Protein AF-A0A833S3T1-F1 (afdb_monomer_lite)

Structure (mmCIF, N/CA/C/O backbone):
data_AF-A0A833S3T1-F1
#
_ent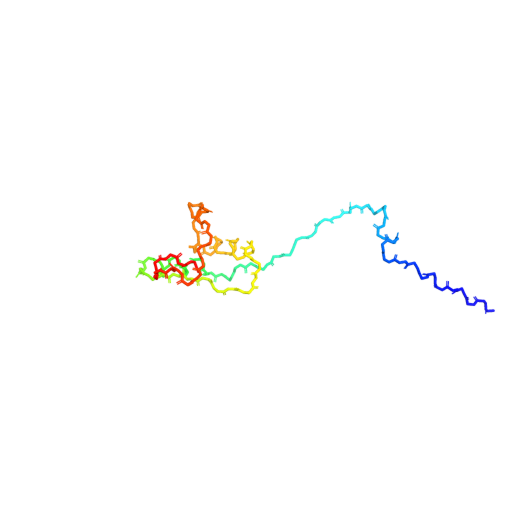ry.id   AF-A0A833S3T1-F1
#
loop_
_atom_site.group_PDB
_atom_site.id
_atom_site.type_symbol
_atom_site.label_atom_id
_atom_site.label_alt_id
_atom_site.label_comp_id
_atom_site.label_asym_id
_atom_site.label_entity_id
_atom_site.label_seq_id
_atom_site.pdbx_PDB_ins_code
_atom_site.Cartn_x
_atom_site.Cartn_y
_atom_site.Cartn_z
_atom_site.occupancy
_atom_site.B_iso_or_equiv
_atom_site.auth_seq_id
_atom_site.auth_comp_id
_atom_site.auth_asym_id
_atom_site.auth_atom_id
_atom_site.pdbx_PDB_model_num
ATOM 1 N N . MET A 1 1 ? 47.471 0.699 -34.213 1.00 45.62 1 MET A N 1
ATOM 2 C CA . MET A 1 1 ? 46.449 0.981 -33.186 1.00 45.62 1 MET A CA 1
ATOM 3 C C . MET A 1 1 ? 45.263 1.618 -33.892 1.00 45.62 1 MET A C 1
ATOM 5 O O . MET A 1 1 ? 45.192 2.834 -33.981 1.00 45.62 1 MET A O 1
ATOM 9 N N . THR A 1 2 ? 44.408 0.812 -34.517 1.00 46.84 2 THR A N 1
ATOM 10 C CA . THR A 1 2 ? 43.147 1.294 -35.091 1.00 46.84 2 THR A CA 1
ATOM 11 C C . THR A 1 2 ? 42.132 1.274 -33.962 1.00 46.84 2 THR A C 1
ATOM 13 O O . THR A 1 2 ? 41.765 0.201 -33.496 1.00 46.84 2 THR A O 1
ATOM 16 N N . GLY A 1 3 ? 41.779 2.452 -33.448 1.00 53.47 3 GLY A N 1
ATOM 17 C CA . GLY A 1 3 ? 40.653 2.576 -32.532 1.00 53.47 3 GLY A CA 1
ATOM 18 C C . GLY A 1 3 ? 39.394 2.188 -33.292 1.00 53.47 3 GLY A C 1
ATOM 19 O O . GLY A 1 3 ? 38.997 2.904 -34.208 1.00 53.47 3 GLY A O 1
ATOM 20 N N . GLU A 1 4 ? 38.826 1.028 -32.970 1.00 56.78 4 GLU A N 1
ATOM 21 C CA . GLU A 1 4 ? 37.490 0.673 -33.430 1.00 56.78 4 GLU A CA 1
ATOM 22 C C . GLU A 1 4 ? 36.513 1.699 -32.864 1.00 56.78 4 GLU A C 1
ATOM 24 O O . GLU A 1 4 ? 36.471 1.957 -31.658 1.00 56.78 4 GLU A O 1
ATOM 29 N N . ALA A 1 5 ? 35.788 2.346 -33.773 1.00 59.78 5 ALA A N 1
ATOM 30 C CA . ALA A 1 5 ? 34.712 3.249 -33.431 1.00 59.78 5 ALA A CA 1
ATOM 31 C C . ALA A 1 5 ? 33.673 2.457 -32.637 1.00 59.78 5 ALA A C 1
ATOM 33 O O . ALA A 1 5 ? 33.166 1.441 -33.109 1.00 59.78 5 ALA A O 1
ATOM 34 N N . VAL A 1 6 ? 33.391 2.913 -31.419 1.00 64.62 6 VAL A N 1
ATOM 35 C CA . VAL A 1 6 ? 32.286 2.392 -30.620 1.00 64.62 6 VAL A CA 1
ATOM 36 C C . VAL A 1 6 ? 31.014 2.705 -31.400 1.00 64.62 6 VAL A C 1
ATOM 38 O O . VAL A 1 6 ? 30.682 3.876 -31.590 1.00 64.62 6 VAL A O 1
ATOM 41 N N . ASP A 1 7 ? 30.373 1.662 -31.921 1.00 64.94 7 ASP A N 1
ATOM 42 C CA . ASP A 1 7 ? 29.145 1.762 -32.700 1.00 64.94 7 ASP A CA 1
ATOM 43 C C . ASP A 1 7 ? 28.069 2.437 -31.845 1.00 64.94 7 ASP A C 1
ATOM 45 O O . ASP A 1 7 ? 27.666 1.929 -30.795 1.00 64.94 7 ASP A O 1
ATOM 49 N N . SER A 1 8 ? 27.655 3.635 -32.253 1.00 69.00 8 SER A N 1
ATOM 50 C CA . SER A 1 8 ? 26.639 4.426 -31.567 1.00 69.00 8 SER A CA 1
ATOM 51 C C . SER A 1 8 ? 25.251 3.905 -31.938 1.00 69.00 8 SER A C 1
ATOM 53 O O . SER A 1 8 ? 24.455 4.614 -32.557 1.00 69.00 8 SER A O 1
ATOM 55 N N . ALA A 1 9 ? 24.979 2.641 -31.620 1.00 78.62 9 ALA A N 1
ATOM 56 C CA . ALA A 1 9 ? 23.658 2.062 -31.794 1.00 78.62 9 ALA A CA 1
ATOM 57 C C . ALA A 1 9 ? 22.668 2.738 -30.832 1.00 78.62 9 ALA A C 1
ATOM 59 O O . ALA A 1 9 ? 22.989 3.006 -29.670 1.00 78.62 9 ALA A O 1
ATOM 60 N N . SER A 1 10 ? 21.462 3.032 -31.320 1.00 85.81 10 SER A N 1
ATOM 61 C CA . SER A 1 10 ? 20.419 3.646 -30.499 1.00 85.81 10 SER A CA 1
ATOM 62 C C . SER A 1 10 ? 19.824 2.620 -29.515 1.00 85.81 10 SER A C 1
ATOM 64 O O . SER A 1 10 ? 19.782 1.427 -29.845 1.00 85.81 10 SER A O 1
ATOM 66 N N . PRO A 1 11 ? 19.344 3.039 -28.326 1.00 86.50 11 PRO A N 1
ATOM 67 C CA . PRO A 1 11 ? 18.741 2.133 -27.341 1.00 86.50 11 PRO A CA 1
ATOM 68 C C . PRO A 1 11 ? 17.634 1.248 -27.929 1.00 86.50 11 PRO A C 1
ATOM 70 O O . PRO A 1 11 ? 17.586 0.048 -27.676 1.00 86.50 11 PRO A O 1
ATOM 73 N N . GLU A 1 12 ? 16.819 1.803 -28.826 1.00 89.62 12 GLU A N 1
ATOM 74 C CA . GLU A 1 12 ? 15.691 1.114 -29.460 1.00 89.62 12 GLU A CA 1
ATOM 75 C C . GLU A 1 12 ? 16.133 -0.035 -30.376 1.00 89.62 12 GLU A C 1
ATOM 77 O O . GLU A 1 12 ? 15.365 -0.963 -30.632 1.00 89.62 12 GLU A O 1
ATOM 82 N N . THR A 1 13 ? 17.362 0.026 -30.897 1.00 89.94 13 THR A N 1
ATOM 83 C CA . THR A 1 13 ? 17.944 -1.047 -31.714 1.00 89.94 13 THR A CA 1
ATOM 84 C C . THR A 1 13 ? 18.471 -2.177 -30.828 1.00 89.94 13 THR A C 1
ATOM 86 O O . THR A 1 13 ? 18.331 -3.348 -31.177 1.00 89.94 13 THR A O 1
ATOM 89 N N . LEU A 1 14 ? 19.039 -1.841 -29.664 1.00 89.81 14 LEU A N 1
ATOM 90 C CA . LEU A 1 14 ? 19.594 -2.807 -28.709 1.00 89.81 14 LEU A CA 1
ATOM 91 C C . LEU A 1 14 ? 18.513 -3.583 -27.941 1.00 89.81 14 LEU A C 1
ATOM 93 O O . LEU A 1 14 ? 18.750 -4.713 -27.523 1.00 89.81 14 LEU A O 1
ATOM 97 N N . GLU A 1 15 ? 17.326 -3.004 -27.772 1.00 92.25 15 GLU A N 1
ATOM 98 C CA . GLU A 1 15 ? 16.209 -3.599 -27.023 1.00 92.25 15 GLU A CA 1
ATOM 99 C C . GLU A 1 15 ? 15.360 -4.601 -27.843 1.00 92.25 15 GLU A C 1
ATOM 101 O O . GLU A 1 15 ? 14.327 -5.086 -27.377 1.00 92.25 15 GLU A O 1
ATOM 106 N N . GLN A 1 16 ? 15.779 -4.954 -29.065 1.00 92.38 16 GLN A N 1
ATOM 107 C CA . GLN A 1 16 ? 15.070 -5.905 -29.932 1.00 92.38 16 GLN A CA 1
ATOM 108 C C . GLN A 1 16 ? 15.471 -7.365 -29.660 1.00 92.38 16 GLN A C 1
ATOM 110 O O . GLN A 1 16 ? 16.593 -7.659 -29.266 1.00 92.38 16 GLN A O 1
ATOM 115 N N . GLN A 1 17 ? 14.555 -8.305 -29.933 1.00 94.00 17 GLN A N 1
ATOM 116 C CA . GLN A 1 17 ? 14.793 -9.763 -29.862 1.00 94.00 17 GLN A CA 1
ATOM 117 C C . GLN A 1 17 ? 15.282 -10.279 -28.490 1.00 94.00 17 GLN A C 1
ATOM 119 O O . GLN A 1 17 ? 15.961 -11.303 -28.404 1.00 94.00 17 GLN A O 1
ATOM 124 N N . LEU A 1 18 ? 14.910 -9.597 -27.404 1.00 94.44 18 LEU A N 1
ATOM 125 C CA . LEU A 1 18 ? 15.231 -10.023 -26.043 1.00 94.44 18 LEU A CA 1
ATOM 126 C C . LEU A 1 18 ? 14.448 -11.285 -25.642 1.00 94.44 18 LEU A C 1
ATOM 128 O O . LEU A 1 18 ? 13.289 -11.471 -26.017 1.00 94.44 18 LEU A O 1
ATOM 132 N N . VAL A 1 19 ? 15.067 -12.129 -24.813 1.00 95.56 19 V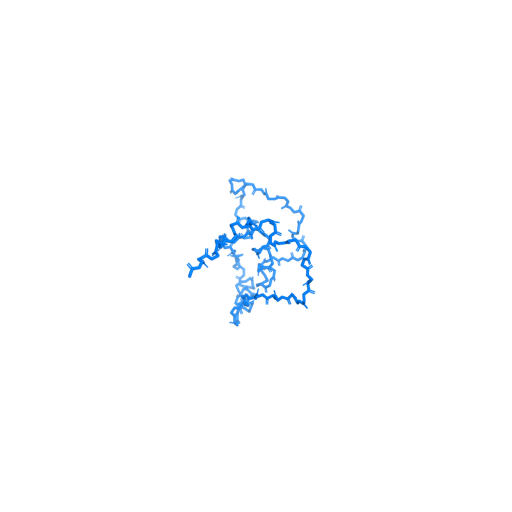AL A N 1
ATOM 133 C CA . VAL A 1 19 ? 14.419 -13.285 -24.176 1.00 95.56 19 VAL A CA 1
ATOM 134 C C . VAL A 1 19 ? 14.160 -12.950 -22.711 1.00 95.56 19 VAL A C 1
ATOM 136 O O . VAL A 1 19 ? 15.090 -12.646 -21.966 1.00 95.56 19 VAL A O 1
ATOM 139 N N . CYS A 1 20 ? 12.898 -13.013 -22.281 1.00 96.00 20 CYS A N 1
ATOM 140 C CA . CYS A 1 20 ? 12.549 -12.811 -20.877 1.00 96.00 20 CYS A CA 1
ATOM 141 C C . CYS A 1 20 ? 13.059 -13.990 -20.038 1.00 96.00 20 CYS A C 1
ATOM 143 O O . CYS A 1 20 ? 12.617 -15.123 -20.225 1.00 96.00 20 CYS A O 1
ATOM 145 N N . LEU A 1 21 ? 13.994 -13.723 -19.124 1.00 97.25 21 LEU A N 1
ATOM 146 C CA . LEU A 1 21 ? 14.560 -14.744 -18.239 1.00 97.25 21 LEU A CA 1
ATOM 147 C C . LEU A 1 21 ? 13.806 -14.837 -16.909 1.00 97.25 21 LEU A C 1
ATOM 149 O O . LEU A 1 21 ? 13.546 -15.935 -16.424 1.00 97.25 21 LEU A O 1
ATOM 153 N N . ALA A 1 22 ? 13.475 -13.690 -16.309 1.00 96.69 22 ALA A N 1
ATOM 154 C CA . ALA A 1 22 ? 12.837 -13.618 -15.000 1.00 96.69 22 ALA A CA 1
ATOM 155 C C . ALA A 1 22 ? 12.055 -12.311 -14.815 1.00 96.69 22 ALA A C 1
ATOM 157 O O . ALA A 1 22 ? 12.382 -11.286 -15.412 1.00 96.69 22 ALA A O 1
ATOM 158 N N . LEU A 1 23 ? 11.062 -12.356 -13.924 1.00 96.75 23 LEU A N 1
ATOM 159 C CA . LEU A 1 23 ? 10.360 -11.191 -13.395 1.00 96.75 23 LEU A CA 1
ATOM 160 C C . LEU A 1 23 ? 10.688 -11.064 -11.906 1.00 96.75 23 LEU A C 1
ATOM 162 O O . LEU A 1 23 ? 10.639 -12.051 -11.173 1.00 96.75 23 LEU A O 1
ATOM 166 N N . VAL A 1 24 ? 10.992 -9.850 -11.458 1.00 96.38 24 VAL A N 1
ATOM 167 C CA . VAL A 1 24 ? 11.220 -9.541 -10.044 1.00 96.38 24 VAL A CA 1
ATOM 168 C C . VAL A 1 24 ? 10.228 -8.466 -9.626 1.00 96.38 24 VAL A C 1
ATOM 170 O O . VAL A 1 24 ? 10.029 -7.493 -10.349 1.00 96.38 24 VAL A O 1
ATOM 173 N N . ALA A 1 25 ? 9.612 -8.643 -8.459 1.00 92.31 25 ALA A N 1
ATOM 174 C CA . ALA A 1 25 ? 8.730 -7.659 -7.849 1.00 92.31 25 ALA A CA 1
ATOM 175 C C . ALA A 1 25 ? 9.377 -7.111 -6.576 1.00 92.31 25 ALA A C 1
ATOM 177 O O . ALA A 1 25 ? 9.950 -7.863 -5.787 1.00 92.31 25 ALA A O 1
ATOM 178 N N . ILE A 1 26 ? 9.272 -5.800 -6.384 1.00 92.06 26 ILE A N 1
ATOM 179 C CA . ILE A 1 26 ? 9.724 -5.108 -5.179 1.00 92.06 26 ILE A CA 1
ATOM 180 C C . ILE A 1 26 ? 8.477 -4.583 -4.478 1.00 92.06 26 ILE A C 1
ATOM 182 O O . ILE A 1 26 ? 7.617 -3.981 -5.120 1.00 92.06 26 ILE A O 1
ATOM 186 N N . ALA A 1 27 ? 8.381 -4.834 -3.177 1.00 87.12 27 ALA A N 1
ATOM 187 C CA . ALA A 1 27 ? 7.271 -4.396 -2.346 1.00 87.12 27 ALA A CA 1
ATOM 188 C C . ALA A 1 27 ? 7.791 -3.561 -1.172 1.00 87.12 27 ALA A C 1
ATOM 190 O O . ALA A 1 27 ? 8.850 -3.865 -0.620 1.00 87.12 27 ALA A O 1
ATOM 191 N N . ASP A 1 28 ? 7.018 -2.547 -0.789 1.00 87.25 28 ASP A N 1
ATOM 192 C CA . ASP A 1 28 ? 7.165 -1.826 0.476 1.00 87.25 28 ASP A CA 1
ATOM 193 C C . ASP A 1 28 ? 6.024 -2.271 1.407 1.00 87.25 28 ASP A C 1
ATOM 195 O O . ASP A 1 28 ? 4.888 -1.822 1.233 1.00 87.25 28 ASP A O 1
ATOM 199 N N . PRO A 1 29 ? 6.261 -3.243 2.306 1.00 90.94 29 PRO A N 1
ATOM 200 C CA . PRO A 1 29 ? 5.202 -3.804 3.131 1.00 90.94 29 PRO A CA 1
ATOM 201 C C . PRO A 1 29 ? 4.746 -2.809 4.199 1.00 90.94 29 PRO A C 1
ATOM 203 O O . PRO A 1 29 ? 5.525 -1.998 4.706 1.00 90.94 29 PRO A O 1
ATOM 206 N N . LEU A 1 30 ? 3.491 -2.934 4.631 1.00 93.06 30 LEU A N 1
ATOM 207 C CA . LEU A 1 30 ? 3.000 -2.143 5.753 1.00 93.06 30 LEU A CA 1
ATOM 208 C C . LEU A 1 30 ? 3.842 -2.355 7.014 1.00 93.06 30 LEU A C 1
ATOM 210 O O . LEU A 1 30 ? 4.295 -3.459 7.330 1.00 93.06 30 LEU A O 1
ATOM 214 N N . ARG A 1 31 ? 3.980 -1.284 7.803 1.00 95.50 31 ARG A N 1
ATOM 215 C CA . ARG A 1 31 ? 4.600 -1.391 9.125 1.00 95.50 31 ARG A CA 1
ATOM 216 C C . ARG A 1 31 ? 3.770 -2.336 10.004 1.00 95.50 31 ARG A C 1
ATOM 218 O O . ARG A 1 31 ? 2.540 -2.203 10.023 1.00 95.50 31 ARG A O 1
ATOM 225 N N . PRO A 1 32 ? 4.406 -3.230 10.781 1.00 96.12 32 PRO A N 1
ATOM 226 C CA . PRO A 1 32 ? 3.698 -4.066 11.746 1.00 96.12 32 PRO A CA 1
ATOM 227 C C . PRO A 1 32 ? 2.822 -3.217 12.676 1.00 96.12 32 PRO A C 1
ATOM 229 O O . PRO A 1 32 ? 3.269 -2.174 13.154 1.00 96.12 32 PRO A O 1
ATOM 232 N N . GLY A 1 33 ? 1.580 -3.639 12.922 1.00 95.50 33 GLY A N 1
ATOM 233 C CA . GLY A 1 33 ? 0.637 -2.899 13.767 1.00 95.50 33 GLY A CA 1
ATOM 234 C C . GLY A 1 33 ? -0.227 -1.866 13.032 1.00 95.50 33 GLY A C 1
ATOM 235 O O . GLY A 1 33 ? -1.149 -1.317 13.634 1.00 95.50 33 GLY A O 1
ATOM 236 N N . THR A 1 34 ? 0.050 -1.566 11.753 1.00 95.88 34 THR A N 1
ATOM 237 C CA . THR A 1 34 ? -0.685 -0.520 11.013 1.00 95.88 34 THR A CA 1
ATOM 238 C C . THR A 1 34 ? -2.171 -0.851 10.905 1.00 95.88 34 THR A C 1
ATOM 240 O O . THR A 1 34 ? -3.013 -0.017 11.233 1.00 95.88 34 THR A O 1
ATOM 243 N N . ARG A 1 35 ? -2.509 -2.079 10.498 1.00 94.88 35 ARG A N 1
ATOM 244 C CA . ARG A 1 35 ? -3.904 -2.511 10.340 1.00 94.88 35 ARG A CA 1
ATOM 245 C C . ARG A 1 35 ? -4.641 -2.529 11.681 1.00 94.88 35 ARG A C 1
ATOM 247 O O . ARG A 1 35 ? -5.794 -2.117 11.763 1.00 94.88 35 ARG A O 1
ATOM 254 N N . GLU A 1 36 ? -3.978 -2.970 12.744 1.00 97.12 36 GLU A N 1
ATOM 255 C CA . GLU A 1 36 ? -4.535 -3.009 14.095 1.00 97.12 36 GLU A CA 1
ATOM 256 C C . GLU A 1 36 ? -4.825 -1.601 14.627 1.00 97.12 36 GLU A C 1
ATOM 258 O O . GLU A 1 36 ? -5.865 -1.377 15.253 1.00 97.12 36 GLU A O 1
ATOM 263 N N . ALA A 1 37 ? -3.936 -0.644 14.352 1.00 96.62 37 ALA A N 1
ATOM 264 C CA . ALA A 1 37 ? -4.131 0.757 14.703 1.00 96.62 37 ALA A CA 1
ATOM 265 C C . ALA A 1 37 ? -5.324 1.363 13.948 1.00 96.62 37 ALA A C 1
ATOM 267 O O . ALA A 1 37 ? -6.202 1.951 14.581 1.00 96.62 37 ALA A O 1
ATOM 268 N N . VAL A 1 38 ? -5.409 1.148 12.628 1.00 96.19 38 VAL A N 1
ATOM 269 C CA . VAL A 1 38 ? -6.546 1.597 11.802 1.00 96.19 38 VAL A CA 1
ATOM 270 C C . VAL A 1 38 ? -7.861 1.029 12.338 1.00 96.19 38 VAL A C 1
ATOM 272 O O . VAL A 1 38 ? -8.793 1.787 12.609 1.00 96.19 38 VAL A O 1
ATOM 275 N N . ALA A 1 39 ? -7.916 -0.281 12.593 1.00 95.88 39 ALA A N 1
ATOM 276 C CA . ALA A 1 39 ? -9.106 -0.936 13.129 1.00 95.88 39 ALA A CA 1
ATOM 277 C C . ALA A 1 39 ? -9.491 -0.410 14.523 1.00 95.88 39 ALA A C 1
ATOM 279 O O . ALA A 1 39 ? -10.674 -0.289 14.842 1.00 95.88 39 ALA A O 1
ATOM 280 N N . SER A 1 40 ? -8.509 -0.091 15.370 1.00 97.81 40 SER A N 1
ATOM 281 C CA . SER A 1 40 ? -8.754 0.480 16.700 1.00 97.81 40 SER A CA 1
ATOM 282 C C . SER A 1 40 ? -9.343 1.888 16.608 1.00 97.81 40 SER A C 1
ATOM 284 O O . SER A 1 40 ? -10.306 2.193 17.310 1.00 97.81 40 SER A O 1
ATOM 286 N N . CYS A 1 41 ? -8.821 2.724 15.705 1.00 96.88 41 CYS A N 1
ATOM 287 C CA . CYS A 1 41 ? -9.371 4.048 15.419 1.00 96.88 41 CYS A CA 1
ATOM 288 C C . CYS A 1 41 ? -10.816 3.960 14.913 1.00 96.88 41 CYS A C 1
ATOM 290 O O . CYS A 1 41 ? -11.695 4.628 15.454 1.00 96.88 41 CYS A O 1
ATOM 292 N N . GLN A 1 42 ? -11.083 3.084 13.944 1.00 93.81 42 GLN A N 1
ATOM 293 C CA . GLN A 1 42 ? -12.429 2.884 13.400 1.00 93.81 42 GLN A CA 1
ATOM 294 C C . GLN A 1 42 ? -13.419 2.395 14.469 1.00 93.81 42 GLN A C 1
ATOM 296 O O . GLN A 1 42 ? -14.518 2.934 14.576 1.00 93.81 42 GLN A O 1
ATOM 301 N N . LYS A 1 43 ? -13.026 1.440 15.330 1.00 96.50 43 LYS A N 1
ATOM 302 C CA . LYS A 1 43 ? -13.850 0.976 16.470 1.00 96.50 43 LYS A CA 1
ATOM 303 C C . LYS A 1 43 ? -14.161 2.084 17.477 1.00 96.50 43 LYS A C 1
ATOM 305 O O . LYS A 1 43 ? -15.205 2.044 18.119 1.00 96.50 43 LYS A O 1
ATOM 310 N N . ALA A 1 44 ? -13.268 3.060 17.612 1.00 97.56 44 ALA A N 1
ATOM 311 C CA . ALA A 1 44 ? -13.478 4.243 18.438 1.00 97.56 44 ALA A CA 1
ATOM 312 C C . ALA A 1 44 ? -14.345 5.321 17.754 1.00 97.56 44 ALA A C 1
ATOM 314 O O . ALA A 1 44 ? -14.561 6.381 18.337 1.00 97.56 44 ALA A O 1
ATOM 315 N N . GLY A 1 45 ? -14.832 5.082 16.530 1.00 94.56 45 GLY A N 1
ATOM 316 C CA . GLY A 1 45 ? -15.601 6.052 15.747 1.00 94.56 45 GLY A CA 1
ATOM 317 C C . GLY A 1 45 ? -14.744 7.136 15.084 1.00 94.56 45 GLY A C 1
ATOM 318 O O . GLY A 1 45 ? -15.277 8.156 14.649 1.00 94.56 45 GLY A O 1
ATOM 319 N N . ILE A 1 46 ? -13.422 6.948 15.009 1.00 93.62 46 ILE A N 1
ATOM 320 C CA . ILE A 1 46 ? -12.500 7.877 14.349 1.00 93.62 46 ILE A CA 1
ATOM 321 C C . ILE A 1 46 ? -12.425 7.525 12.866 1.00 93.62 46 ILE A C 1
ATOM 323 O O . ILE A 1 46 ? -12.111 6.392 12.497 1.00 93.62 46 ILE A O 1
ATOM 327 N N . VAL A 1 47 ? -12.650 8.519 12.008 1.00 89.94 47 VAL A N 1
ATOM 328 C CA . VAL A 1 47 ? -12.513 8.342 10.562 1.00 89.94 47 VAL A CA 1
ATOM 329 C C . VAL A 1 47 ? -11.043 8.445 10.161 1.00 89.94 47 VAL A C 1
ATOM 331 O O . VAL A 1 47 ? -10.418 9.494 10.325 1.00 89.94 47 VAL A O 1
ATOM 334 N N . VAL A 1 48 ? -10.500 7.355 9.625 1.00 92.19 48 VAL A N 1
ATOM 335 C CA . VAL A 1 48 ? -9.112 7.258 9.156 1.00 92.19 48 VAL A CA 1
ATOM 336 C C . VAL A 1 48 ? -9.045 7.605 7.673 1.00 92.19 48 VAL A C 1
ATOM 338 O O . VAL A 1 48 ? -9.873 7.126 6.904 1.00 92.19 48 VAL A O 1
ATOM 341 N N . ARG A 1 49 ? -8.056 8.420 7.286 1.00 90.62 49 ARG A N 1
ATOM 342 C CA . ARG A 1 49 ? -7.823 8.851 5.902 1.00 90.62 49 ARG A CA 1
ATOM 343 C C . ARG A 1 49 ? -6.369 8.691 5.475 1.00 90.62 49 ARG A C 1
ATOM 345 O O . ARG A 1 49 ? -5.468 8.933 6.277 1.00 90.62 49 ARG A O 1
ATOM 352 N N . MET A 1 50 ? -6.147 8.314 4.220 1.00 91.06 50 MET A N 1
ATOM 353 C CA . MET A 1 50 ? -4.838 8.178 3.590 1.00 91.06 50 MET A CA 1
ATOM 354 C C . MET A 1 50 ? -4.531 9.392 2.713 1.00 91.06 50 MET A C 1
ATOM 356 O O . MET A 1 50 ? -5.239 9.694 1.758 1.00 91.06 50 MET A O 1
ATOM 360 N N . VAL A 1 51 ? -3.400 10.039 2.987 1.00 90.38 51 VAL A N 1
ATOM 361 C CA . VAL A 1 51 ? -2.826 11.073 2.121 1.00 90.38 51 VAL A CA 1
ATOM 362 C C . VAL A 1 51 ? -1.497 10.547 1.596 1.00 90.38 51 VAL A C 1
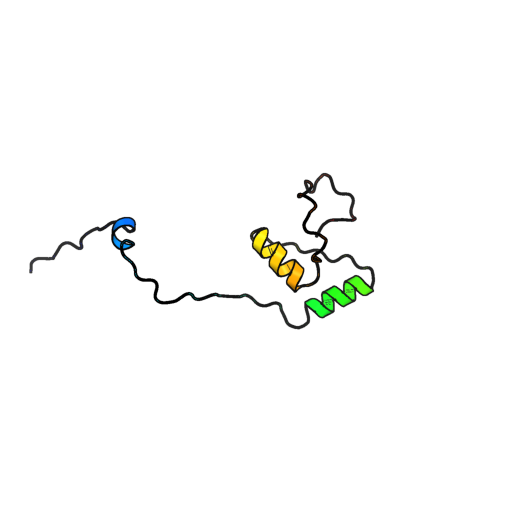ATOM 364 O O . VAL A 1 51 ? -0.572 10.327 2.375 1.00 90.38 51 VAL A O 1
ATOM 367 N N . THR A 1 52 ? -1.403 10.326 0.286 1.00 88.62 52 THR A N 1
ATOM 368 C CA . THR A 1 52 ? -0.172 9.883 -0.386 1.00 88.62 52 THR A CA 1
ATOM 369 C C . THR A 1 52 ? 0.045 10.652 -1.691 1.00 88.62 52 THR A C 1
ATOM 371 O O . THR A 1 52 ? -0.906 11.162 -2.285 1.00 88.62 52 THR A O 1
ATOM 374 N N . GLY A 1 53 ? 1.308 10.750 -2.112 1.00 92.00 53 GLY A N 1
ATOM 375 C CA . GLY A 1 53 ? 1.716 11.251 -3.427 1.00 92.00 53 GLY A CA 1
ATOM 376 C C . GLY A 1 53 ? 1.848 10.154 -4.491 1.00 92.00 53 GLY A C 1
ATOM 377 O O . GLY A 1 53 ? 2.218 10.461 -5.622 1.00 92.00 53 GLY A O 1
ATOM 378 N N . ASP A 1 54 ? 1.573 8.896 -4.138 1.00 91.62 54 ASP A N 1
ATOM 379 C CA . ASP A 1 54 ? 1.636 7.769 -5.068 1.00 91.62 54 ASP A CA 1
ATOM 380 C C . ASP A 1 54 ? 0.498 7.782 -6.094 1.00 91.62 54 ASP A C 1
ATOM 382 O O . ASP A 1 54 ? -0.504 8.492 -5.973 1.00 91.62 54 ASP A O 1
ATOM 386 N N . SER A 1 55 ? 0.632 6.933 -7.117 1.00 90.88 55 SER A N 1
ATOM 387 C CA . SER A 1 55 ? -0.437 6.721 -8.090 1.00 90.88 55 SER A CA 1
ATOM 388 C C . SER A 1 55 ? -1.730 6.264 -7.403 1.00 90.88 55 SER A C 1
ATOM 390 O O . SER A 1 55 ? -1.707 5.522 -6.419 1.00 90.88 55 SER A O 1
ATOM 392 N N . ALA A 1 56 ? -2.882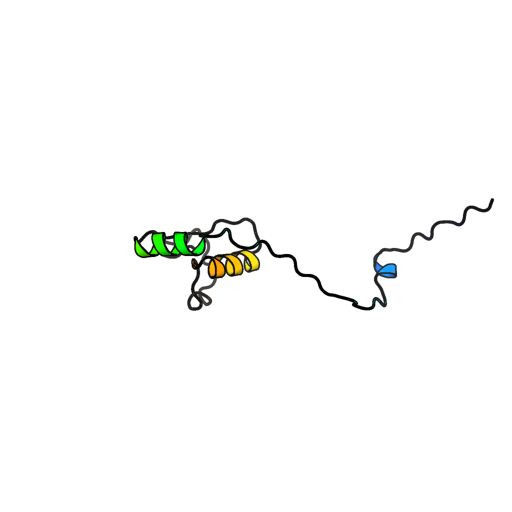 6.634 -7.968 1.00 87.25 56 ALA A N 1
ATOM 393 C CA . ALA A 1 56 ? -4.181 6.246 -7.416 1.00 87.25 56 ALA A CA 1
ATOM 394 C C . ALA A 1 56 ? -4.363 4.717 -7.322 1.00 87.25 56 ALA A C 1
ATOM 396 O O . ALA A 1 56 ? -5.073 4.232 -6.443 1.00 87.25 56 ALA A O 1
ATOM 397 N N . LEU A 1 57 ? -3.720 3.953 -8.214 1.00 88.25 57 LEU A N 1
ATOM 398 C CA . LEU A 1 57 ? -3.721 2.491 -8.167 1.00 88.25 57 LEU A CA 1
ATOM 399 C C . LEU A 1 57 ? -2.984 1.985 -6.919 1.00 88.25 57 LEU A C 1
ATOM 401 O O . LEU A 1 57 ? -3.529 1.176 -6.170 1.00 88.25 57 LEU A O 1
ATOM 405 N N . THR A 1 58 ? -1.783 2.511 -6.677 1.00 90.31 58 THR A N 1
ATOM 406 C CA . THR A 1 58 ? -0.966 2.185 -5.503 1.00 90.31 58 THR A CA 1
ATOM 407 C C . THR A 1 58 ? -1.688 2.579 -4.217 1.00 90.31 58 THR A C 1
ATOM 409 O O . THR A 1 58 ? -1.840 1.751 -3.324 1.00 90.31 58 THR A O 1
ATOM 412 N N . ALA A 1 59 ? -2.221 3.802 -4.155 1.00 90.62 59 ALA A N 1
ATOM 413 C CA . ALA A 1 59 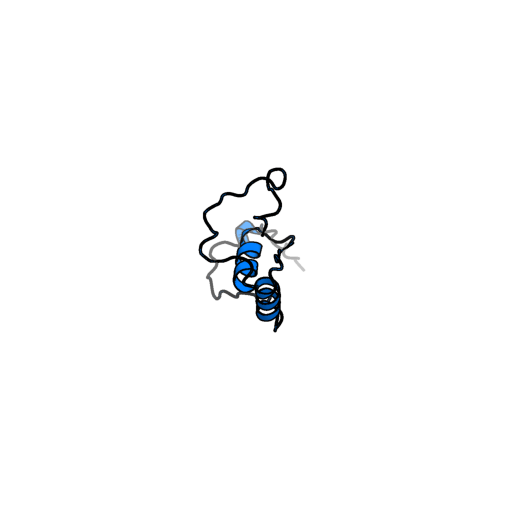? -2.950 4.308 -2.996 1.00 90.62 59 ALA A CA 1
ATOM 414 C C . ALA A 1 59 ? -4.137 3.407 -2.623 1.00 90.62 59 ALA A C 1
ATOM 416 O O . ALA A 1 59 ? -4.294 3.048 -1.460 1.00 90.62 59 ALA A O 1
ATOM 417 N N . ARG A 1 60 ? -4.937 2.970 -3.607 1.00 88.69 60 ARG A N 1
ATOM 418 C CA . ARG A 1 60 ? -6.055 2.041 -3.365 1.00 88.69 60 ARG A CA 1
ATOM 419 C C . ARG A 1 60 ? -5.586 0.690 -2.837 1.00 88.69 60 ARG A C 1
ATOM 421 O O . ARG A 1 60 ? -6.194 0.169 -1.905 1.00 88.69 60 ARG A O 1
ATOM 428 N N . SER A 1 61 ? -4.514 0.140 -3.407 1.00 90.62 61 SER A N 1
ATOM 429 C CA . SER A 1 61 ? -3.945 -1.131 -2.949 1.00 90.62 61 SER A CA 1
ATOM 430 C C . SER A 1 61 ? -3.512 -1.046 -1.483 1.00 90.62 61 SER A C 1
ATOM 432 O O . SER A 1 61 ? -3.927 -1.870 -0.670 1.00 90.62 61 SER A O 1
ATOM 434 N N . ILE A 1 62 ? -2.751 -0.006 -1.126 1.00 92.38 62 ILE A N 1
ATOM 435 C CA . ILE A 1 62 ? -2.258 0.193 0.244 1.00 92.38 62 ILE A CA 1
ATOM 436 C C . ILE A 1 62 ? -3.424 0.503 1.194 1.00 92.38 62 ILE A C 1
ATOM 438 O O . ILE A 1 62 ? -3.471 -0.018 2.304 1.00 92.38 62 ILE A O 1
ATOM 442 N N . ALA A 1 63 ? -4.409 1.304 0.776 1.00 92.94 63 ALA A N 1
ATOM 443 C CA . ALA A 1 63 ? -5.565 1.636 1.607 1.00 92.94 63 ALA A CA 1
ATOM 444 C C . ALA A 1 63 ? -6.410 0.400 1.957 1.00 92.94 63 ALA A C 1
ATOM 446 O O . ALA A 1 63 ? -6.881 0.297 3.091 1.00 92.94 63 ALA A O 1
ATOM 447 N N . ARG A 1 64 ? -6.550 -0.564 1.038 1.00 91.06 64 ARG A N 1
ATOM 448 C CA . ARG A 1 64 ? -7.175 -1.870 1.324 1.00 91.06 64 ARG A CA 1
ATOM 449 C C . ARG A 1 64 ? -6.338 -2.698 2.278 1.00 91.06 64 ARG A C 1
ATOM 451 O O . ARG A 1 64 ? -6.858 -3.254 3.240 1.00 91.06 64 ARG A O 1
ATOM 458 N N . GLU A 1 65 ? -5.030 -2.745 2.053 1.00 92.31 65 GLU A N 1
ATOM 459 C CA . GLU A 1 65 ? -4.129 -3.489 2.925 1.00 92.31 65 GLU A CA 1
ATOM 460 C C . GLU A 1 65 ? -4.153 -2.939 4.366 1.00 92.31 65 GLU A C 1
ATOM 462 O O . GLU A 1 65 ? -4.193 -3.716 5.324 1.00 92.31 65 GLU A O 1
ATOM 467 N N . CYS A 1 66 ? -4.239 -1.614 4.525 1.00 93.19 66 CYS A N 1
ATOM 468 C CA . CYS A 1 66 ? -4.408 -0.926 5.807 1.00 93.19 66 CYS A CA 1
ATOM 469 C C . CYS A 1 66 ? -5.787 -1.144 6.452 1.00 93.19 66 CYS A C 1
ATOM 471 O O . CYS A 1 66 ? -5.923 -0.916 7.653 1.00 93.19 66 CYS A O 1
ATOM 473 N N . GLY A 1 67 ? -6.803 -1.558 5.688 1.00 92.69 67 GLY A N 1
ATOM 474 C CA . GLY A 1 67 ? -8.197 -1.639 6.140 1.00 92.69 67 GLY A CA 1
ATOM 475 C C . GLY A 1 67 ? -8.927 -0.289 6.170 1.00 92.69 67 GLY A C 1
ATOM 476 O O . GLY A 1 67 ? -9.899 -0.139 6.904 1.00 92.69 67 GLY A O 1
ATOM 477 N N . ILE A 1 68 ? -8.445 0.704 5.415 1.00 93.25 68 ILE A N 1
ATOM 478 C CA . ILE A 1 68 ? -9.098 2.015 5.257 1.00 93.25 68 ILE A CA 1
ATOM 479 C C . ILE A 1 68 ? -10.234 1.925 4.235 1.00 93.25 68 ILE A C 1
ATOM 481 O O . ILE A 1 68 ? -11.303 2.466 4.490 1.00 93.25 68 ILE A O 1
ATOM 485 N N . LEU A 1 69 ? -9.998 1.242 3.110 1.00 90.31 69 LEU A N 1
ATOM 486 C CA . LEU A 1 69 ? -11.009 0.967 2.085 1.00 90.31 69 LEU A CA 1
ATOM 487 C C . LEU A 1 69 ? -11.514 -0.471 2.200 1.00 90.31 69 LEU A C 1
ATOM 489 O O . LEU A 1 69 ? -10.713 -1.393 2.385 1.00 90.31 69 LEU A O 1
ATOM 493 N N . THR A 1 70 ? -12.817 -0.661 2.017 1.00 82.12 70 THR A N 1
ATOM 494 C CA . THR A 1 70 ? -13.466 -1.980 1.940 1.00 82.12 70 THR A CA 1
ATOM 495 C C . THR A 1 70 ? -13.767 -2.374 0.488 1.00 82.12 70 THR A C 1
ATOM 497 O O . THR A 1 70 ? -13.768 -1.530 -0.407 1.00 82.12 70 THR A O 1
ATOM 500 N N . GLU A 1 71 ? -13.976 -3.668 0.220 1.00 71.12 71 GLU A N 1
ATOM 501 C CA . GLU A 1 71 ? -14.224 -4.181 -1.144 1.00 71.12 71 GLU A CA 1
ATOM 502 C C . GLU A 1 71 ? -15.507 -3.614 -1.781 1.00 71.12 71 GLU A C 1
ATOM 504 O O . GLU A 1 71 ? -15.602 -3.536 -3.000 1.00 71.12 71 GLU A O 1
ATOM 509 N N . GLU A 1 72 ? -16.463 -3.153 -0.971 1.00 62.03 72 GLU A N 1
ATOM 510 C CA . GLU A 1 72 ? -17.752 -2.613 -1.426 1.00 62.03 72 GLU A CA 1
ATOM 511 C C . GLU A 1 72 ? -17.672 -1.148 -1.909 1.00 62.03 72 GLU A C 1
ATOM 513 O O . GLU A 1 72 ? -18.600 -0.650 -2.542 1.00 62.03 72 GLU A O 1
ATOM 518 N N . GLU A 1 73 ? -16.563 -0.443 -1.661 1.00 60.72 73 GLU A N 1
ATOM 519 C CA . GLU A 1 73 ? -16.411 0.997 -1.941 1.00 60.72 73 GLU A CA 1
ATOM 520 C C . GLU A 1 73 ? -15.839 1.308 -3.345 1.00 60.72 73 GLU A C 1
ATOM 522 O O . GLU A 1 73 ? -15.392 2.426 -3.606 1.00 60.72 73 GLU A O 1
ATOM 527 N N . GLU A 1 74 ? -15.826 0.341 -4.271 1.00 54.91 74 GLU A N 1
ATOM 528 C CA . GLU A 1 74 ? -15.192 0.490 -5.596 1.00 54.91 74 GLU A CA 1
ATOM 529 C C . GLU A 1 74 ? -15.968 1.347 -6.612 1.00 54.91 74 GLU A C 1
ATOM 531 O O . GLU A 1 74 ? -15.352 1.866 -7.545 1.00 54.91 74 GLU A O 1
ATOM 536 N N . GLU A 1 75 ? -17.283 1.532 -6.463 1.00 51.84 75 GLU A N 1
ATOM 537 C CA . GLU A 1 75 ? -18.117 2.019 -7.577 1.00 51.84 75 GLU A CA 1
ATOM 538 C C . GLU A 1 75 ? -18.422 3.529 -7.577 1.00 51.84 75 GLU A C 1
ATOM 540 O O . GLU A 1 75 ? -19.032 4.039 -8.516 1.00 51.84 75 GLU A O 1
ATOM 545 N N . GLU A 1 76 ? -17.962 4.299 -6.587 1.00 49.53 76 GLU A N 1
ATOM 546 C CA . GLU A 1 76 ? -18.216 5.745 -6.570 1.00 49.53 76 GLU A CA 1
ATOM 547 C C . GLU A 1 76 ? -17.033 6.519 -7.174 1.00 49.53 76 GLU A C 1
ATOM 549 O O . GLU A 1 76 ? -16.059 6.891 -6.515 1.00 49.53 76 GLU A O 1
ATOM 554 N N . SER A 1 77 ? -17.143 6.740 -8.489 1.00 45.69 77 SER A N 1
ATOM 555 C CA . SER A 1 77 ? -16.400 7.715 -9.293 1.00 45.69 77 SER A CA 1
ATOM 556 C C . SER A 1 77 ? -15.950 8.922 -8.470 1.00 45.69 77 SER A C 1
ATOM 558 O O . SER A 1 77 ? -16.786 9.600 -7.876 1.00 45.69 77 SER A O 1
ATOM 560 N N . THR A 1 78 ? -14.645 9.210 -8.467 1.00 46.53 78 THR A N 1
ATOM 561 C CA . THR A 1 78 ? -14.022 10.329 -7.745 1.00 46.53 78 THR A CA 1
ATOM 562 C C . THR A 1 78 ? -14.850 11.616 -7.843 1.00 46.53 78 THR A C 1
ATOM 564 O O . THR A 1 78 ? -14.819 12.268 -8.892 1.00 46.53 78 THR A O 1
ATOM 567 N N . PRO A 1 79 ? -15.536 12.051 -6.771 1.00 47.72 79 PRO A N 1
ATOM 568 C CA . PRO A 1 79 ? -16.025 13.411 -6.711 1.00 47.72 79 PRO A CA 1
ATOM 569 C C . PRO A 1 79 ? -14.808 14.306 -6.483 1.00 47.72 79 PRO A C 1
ATOM 571 O O . PRO A 1 79 ? -13.947 14.006 -5.648 1.00 47.72 79 PRO A O 1
ATOM 574 N N . SER A 1 80 ? -14.741 15.408 -7.227 1.00 44.69 80 SER A N 1
ATOM 575 C CA . SER A 1 80 ? -13.843 16.528 -6.949 1.00 44.69 80 SER A CA 1
ATOM 576 C C . SER A 1 80 ? -13.852 16.826 -5.446 1.00 44.69 80 SER A C 1
ATOM 578 O O . SER A 1 80 ? -14.911 16.931 -4.831 1.00 44.69 80 SER A O 1
ATOM 580 N N . TRP A 1 81 ? -12.673 16.960 -4.831 1.00 51.44 81 TRP A N 1
ATOM 581 C CA . TRP A 1 81 ? -12.537 17.218 -3.388 1.00 51.44 81 TRP A CA 1
ATOM 582 C C . TRP A 1 81 ? -13.269 18.489 -2.923 1.00 51.44 81 TRP A C 1
ATOM 584 O O . TRP A 1 81 ? -13.522 18.650 -1.734 1.00 51.44 81 TRP A O 1
ATOM 594 N N . LYS A 1 82 ? -13.635 19.371 -3.864 1.00 50.41 82 LYS A N 1
ATOM 595 C CA . LYS A 1 82 ? -14.435 20.574 -3.620 1.00 50.41 82 LYS A CA 1
ATOM 596 C C . LYS A 1 82 ? -15.907 20.278 -3.308 1.00 50.41 82 LYS A C 1
ATOM 598 O O . LYS A 1 82 ? -16.550 21.120 -2.697 1.00 50.41 82 LYS A O 1
ATOM 603 N N . ASP A 1 83 ? -16.413 19.102 -3.678 1.00 50.38 83 ASP A N 1
ATOM 604 C CA . ASP A 1 83 ? -17.849 18.787 -3.641 1.00 50.38 83 ASP A CA 1
ATOM 605 C C . ASP A 1 83 ? -18.249 17.815 -2.520 1.00 50.38 83 ASP A C 1
ATOM 607 O O . ASP A 1 83 ? -19.389 17.362 -2.459 1.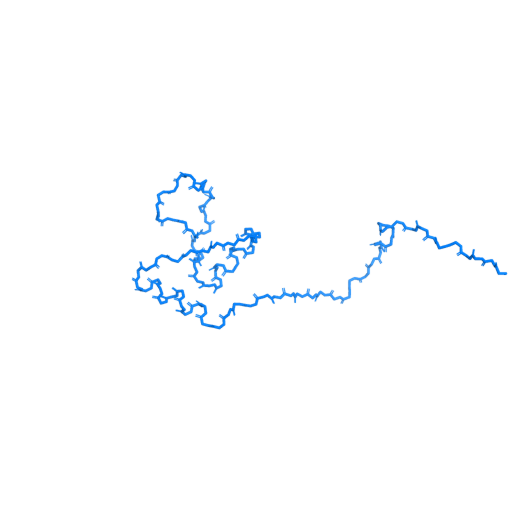00 50.38 83 ASP A O 1
ATOM 611 N N . ARG A 1 84 ? -17.332 17.466 -1.610 1.00 53.19 84 ARG A N 1
ATOM 612 C CA . ARG A 1 84 ? -17.591 16.458 -0.571 1.00 53.19 84 ARG A CA 1
ATOM 613 C C . ARG A 1 84 ? -17.818 17.107 0.787 1.00 53.19 84 ARG A C 1
ATOM 615 O O . ARG A 1 84 ? -16.902 17.676 1.379 1.00 53.19 84 ARG A O 1
ATOM 622 N N . THR A 1 85 ? -19.025 16.934 1.323 1.00 48.16 85 THR A N 1
ATOM 623 C CA . THR A 1 85 ? -19.243 16.991 2.771 1.00 48.16 85 THR A CA 1
ATOM 624 C C . THR A 1 85 ? -18.350 15.942 3.445 1.00 48.16 85 THR A C 1
ATOM 626 O O . THR A 1 85 ? -17.978 14.927 2.848 1.00 48.16 85 THR A O 1
ATOM 629 N N . SER A 1 86 ? -17.947 16.215 4.685 1.00 51.25 86 SER A N 1
ATOM 630 C CA . SER A 1 86 ? -16.880 15.564 5.470 1.00 51.25 86 SER A CA 1
ATOM 631 C C . SER A 1 86 ? -16.987 14.042 5.692 1.00 51.25 86 SER A C 1
ATOM 633 O O . SER A 1 86 ? -16.193 13.469 6.439 1.00 51.25 86 SER A O 1
ATOM 635 N N . GLU A 1 87 ? -17.947 13.365 5.072 1.00 42.75 87 GLU A N 1
ATOM 636 C CA . GLU A 1 87 ? -18.385 12.015 5.424 1.00 42.75 87 GLU A CA 1
ATOM 637 C C . GLU A 1 87 ? -17.806 10.908 4.538 1.00 42.75 87 GLU A C 1
ATOM 639 O O . GLU A 1 87 ? -17.885 9.751 4.927 1.00 42.75 87 GLU A O 1
ATOM 644 N N . ARG A 1 88 ? -17.185 11.209 3.384 1.00 47.88 88 ARG A N 1
ATOM 645 C CA . ARG A 1 88 ? -16.814 10.142 2.425 1.00 47.88 88 ARG A CA 1
ATOM 646 C C . ARG A 1 88 ? -15.387 10.152 1.868 1.00 47.88 88 ARG A C 1
ATOM 648 O O . ARG A 1 88 ? -15.148 9.442 0.896 1.00 47.88 88 ARG A O 1
ATOM 655 N N . LEU A 1 89 ? -14.470 11.021 2.303 1.00 55.38 89 LEU A N 1
ATOM 656 C CA . LEU A 1 89 ? -13.089 10.970 1.784 1.00 55.38 89 LEU A CA 1
ATOM 657 C C . LEU A 1 89 ? -12.341 9.796 2.413 1.00 55.38 89 LEU A C 1
ATOM 659 O O . LEU A 1 89 ? -12.322 9.712 3.642 1.00 55.38 89 LEU A O 1
ATOM 663 N N . CYS A 1 90 ? -11.757 8.948 1.566 1.00 50.94 90 CYS A N 1
ATOM 664 C CA . CYS A 1 90 ? -10.637 8.084 1.918 1.00 50.94 90 CYS A CA 1
ATOM 665 C C . CYS A 1 90 ? -9.405 8.908 2.278 1.00 50.94 90 CYS A C 1
ATOM 667 O O . CYS A 1 90 ? -9.315 10.086 1.858 1.00 50.94 90 CYS A O 1
#

Secondary structure (DSSP, 8-state):
----------HHHHTSS-----------PPPTTHHHHHHHHHHTTPPP----SS-HHHHHHHHHHHTSS-GGGGSS----GGG--TTS--

Organism: Phytophthora infestans (NCBI:txid4787)

pLDDT: mean 80.22, std 18.7, range [42.75, 97.81]

InterPro domains:
  IPR023214 HAD superfamily [G3DSA:3.40.50.1000] (30-76)
  IPR023299 P-type ATPase, cytoplasmic domain N [G3DSA:3.40.1110.10] (7-29)
  IPR036412 HAD-like superfamily [SSF56784] (15-70)

Radius of gyration: 23.28 Å; chains: 1; bounding box: 66×35×54 Å

Sequence (90 aa):
MTGEAVDSASPETLEQQLVCLALVAIADPLRPGTREAVASCQKAGIVVRMVTGDSALTARSIARECGILTEEEEEESTPSWKDRTSERLC

Foldseek 3Di:
DDPDPPPPDDPVVVPPPDDDDDDDDDDDDDDPCQLVVCVVCVVVVHQDADDDPDDPVVSVVVCVVSVNDDPVPPPDDDDDPVPDDPPDHD